Protein AF-A0A940PYN7-F1 (afdb_monomer_lite)

Sequence (150 aa):
MDKKNNWQEFKAVLDEHRITNLYHFTDRDNLESIIKNGGLYSWMDCDRKGIKINKPGGSTSSRQLDSSRNLVDYVRVSFTTQHPMMYVAMKDGRISNPVILEIDPEVIYWNESLYANLNAARYTIKPNIGPTITDFKQIHFQSVKARTHF

Secondary structure (DSSP, 8-state):
-PBPTTHHHHHHHHHHTT---EEEEEEGGGHHHHHHTTS---HHHHHHTT---SS-SS-HHHHHHHHHTT-TT----BS-SS-HHHHHHHHTTS-SSEEEEEE-GGGGGBTT--EESS-TT-SSSPPPEESSHHHHTTS-HHHHT-SS--

pLDDT: mean 92.33, std 9.36, range [51.09, 98.5]

Foldseek 3Di:
DDFDPVLVLVVVVCVVLVQFWKKDKDAPVCVVLQVVVPHDWFPVVCVVVVNDRQQDLDDPLLCVLCVVVVNRGDDDIASDPQAQSNVVSCVVVSHPHMDMDIDGPCVLRDQPDKAWLDPCSDDPDHTDIDNDSVRNVSNPSVVRPDPDHD

Structure (mmCIF, N/CA/C/O backbone):
data_AF-A0A940PYN7-F1
#
_entry.id   AF-A0A940PYN7-F1
#
loop_
_atom_site.group_PDB
_atom_site.id
_atom_site.type_symbol
_atom_site.label_atom_id
_atom_site.label_alt_id
_atom_site.label_comp_id
_atom_site.label_asym_id
_atom_site.label_entity_id
_atom_site.label_seq_id
_atom_site.pdbx_PDB_ins_code
_atom_site.Cartn_x
_atom_site.Cartn_y
_atom_site.Cartn_z
_atom_site.occupancy
_atom_site.B_iso_or_equiv
_atom_site.auth_seq_id
_atom_site.auth_comp_id
_atom_site.auth_asym_id
_atom_site.auth_atom_id
_atom_site.pdbx_PDB_model_num
ATOM 1 N N . MET A 1 1 ? -6.742 -9.700 12.096 1.00 83.56 1 MET A N 1
ATOM 2 C CA . MET A 1 1 ? -6.330 -8.323 12.423 1.00 83.56 1 MET A CA 1
ATOM 3 C C . MET A 1 1 ? -7.505 -7.662 13.103 1.00 83.56 1 MET A C 1
ATOM 5 O O . MET A 1 1 ? -8.624 -7.823 12.619 1.00 83.56 1 MET A O 1
ATOM 9 N N . ASP A 1 2 ? -7.263 -6.977 14.213 1.00 96.19 2 ASP A N 1
ATOM 10 C CA . ASP A 1 2 ? -8.322 -6.273 14.929 1.00 96.19 2 ASP A CA 1
ATOM 11 C C . ASP A 1 2 ? -8.630 -4.948 14.233 1.00 96.19 2 ASP A C 1
ATOM 13 O O . ASP A 1 2 ? -7.739 -4.276 13.707 1.00 96.19 2 ASP A O 1
ATOM 17 N N . LYS A 1 3 ? -9.910 -4.573 14.205 1.00 97.56 3 LYS A N 1
ATOM 18 C CA . LYS A 1 3 ? -10.340 -3.295 13.635 1.00 97.56 3 LYS A CA 1
ATOM 19 C C . LYS A 1 3 ? -10.119 -2.164 14.633 1.00 97.56 3 LYS A C 1
ATOM 21 O O . LYS A 1 3 ? -10.265 -2.351 15.838 1.00 97.56 3 LYS A O 1
ATOM 26 N N . LYS A 1 4 ? -9.861 -0.968 14.109 1.00 97.94 4 LYS A N 1
ATOM 27 C CA . LYS A 1 4 ? -9.909 0.289 14.858 1.00 97.94 4 LYS A CA 1
ATOM 28 C C . LYS A 1 4 ? -11.285 0.433 15.503 1.00 97.94 4 LYS A C 1
ATOM 30 O O . LYS A 1 4 ? -12.297 0.177 14.855 1.00 97.94 4 LYS A O 1
ATOM 35 N N . ASN A 1 5 ? -11.342 0.903 16.747 1.00 97.62 5 ASN A N 1
ATOM 36 C CA . ASN A 1 5 ? -12.611 1.082 17.470 1.00 97.62 5 ASN A CA 1
ATOM 37 C C . ASN A 1 5 ? -13.609 1.983 16.724 1.00 97.62 5 ASN A C 1
ATOM 39 O O . ASN A 1 5 ? -14.815 1.814 16.863 1.00 97.62 5 ASN A O 1
ATOM 43 N N . ASN A 1 6 ? -13.104 2.919 15.918 1.00 98.00 6 ASN A N 1
ATOM 44 C CA . ASN A 1 6 ? -13.887 3.832 15.096 1.00 98.00 6 ASN A CA 1
ATOM 45 C C . ASN A 1 6 ? -13.820 3.509 13.592 1.00 98.00 6 ASN A C 1
ATOM 47 O O . ASN A 1 6 ? -13.910 4.404 12.751 1.00 98.00 6 ASN A O 1
ATOM 51 N N . TRP A 1 7 ? -13.644 2.236 13.222 1.00 98.31 7 TRP A N 1
ATOM 52 C CA . TRP A 1 7 ? -13.531 1.810 11.822 1.00 98.31 7 TRP A CA 1
ATOM 53 C C . TRP A 1 7 ? -14.703 2.268 10.934 1.00 98.31 7 TRP A C 1
ATOM 55 O O . TRP A 1 7 ? -14.514 2.496 9.739 1.00 98.31 7 TRP A O 1
ATOM 65 N N . GLN A 1 8 ? -15.898 2.459 11.504 1.00 98.50 8 GLN A N 1
ATOM 66 C CA . GLN A 1 8 ? -17.070 2.961 10.785 1.00 98.50 8 GLN A CA 1
ATOM 67 C C . GLN A 1 8 ? -16.844 4.365 10.202 1.00 98.50 8 GLN A C 1
ATOM 69 O O . GLN A 1 8 ? -17.376 4.664 9.135 1.00 98.50 8 GLN A O 1
ATOM 74 N N . GLU A 1 9 ? -16.023 5.211 10.837 1.00 98.38 9 GLU A N 1
ATOM 75 C CA . GLU A 1 9 ? -15.662 6.526 10.288 1.00 98.38 9 GLU A CA 1
ATOM 76 C C . GLU A 1 9 ? -14.813 6.398 9.018 1.00 98.38 9 GLU A C 1
ATOM 78 O O . GLU A 1 9 ? -15.013 7.132 8.051 1.00 98.38 9 GLU A O 1
ATOM 83 N N . PHE A 1 10 ? -13.885 5.436 8.991 1.00 98.44 10 PHE A N 1
ATOM 84 C CA . PHE A 1 10 ? -13.081 5.143 7.803 1.00 98.44 10 PHE A CA 1
ATOM 85 C C . PHE A 1 10 ? -13.956 4.583 6.686 1.00 98.44 10 PHE A C 1
ATOM 87 O O . PHE A 1 10 ? -13.812 4.985 5.532 1.00 98.44 10 PHE A O 1
ATOM 94 N N . LYS A 1 11 ? -14.900 3.694 7.025 1.00 98.31 11 LYS A N 1
ATOM 95 C CA . LYS A 1 11 ? -15.877 3.185 6.062 1.00 98.31 11 LYS A CA 1
ATOM 96 C C . LYS A 1 11 ? -16.719 4.311 5.464 1.00 98.31 11 LYS A C 1
ATOM 98 O O . LYS A 1 11 ? -16.870 4.338 4.250 1.00 98.31 11 LYS A O 1
ATOM 103 N N . ALA A 1 12 ? -17.201 5.253 6.272 1.00 98.31 12 ALA A N 1
ATOM 104 C CA . ALA A 1 12 ? -17.985 6.383 5.777 1.00 98.31 12 ALA A CA 1
ATOM 105 C C . ALA A 1 12 ? -17.216 7.213 4.732 1.00 98.31 12 ALA A C 1
ATOM 107 O O . ALA A 1 12 ? -17.781 7.567 3.701 1.00 98.31 12 ALA A O 1
ATOM 108 N N . VAL A 1 13 ? -15.916 7.450 4.945 1.00 97.69 13 VAL A N 1
ATOM 109 C CA . VAL A 1 13 ? -15.051 8.141 3.969 1.00 97.69 13 VAL A CA 1
ATOM 110 C C . VAL A 1 13 ? -14.881 7.320 2.682 1.00 97.69 13 VAL A C 1
ATOM 112 O O . VAL A 1 13 ? -14.920 7.870 1.581 1.00 97.69 13 VAL A O 1
ATOM 115 N N . LEU A 1 14 ? -14.716 5.996 2.787 1.00 96.88 14 LEU A N 1
ATOM 116 C CA . LEU A 1 14 ? -14.655 5.125 1.608 1.00 96.88 14 LEU A CA 1
ATOM 117 C C . LEU A 1 14 ? -15.970 5.132 0.822 1.00 96.88 14 LEU A C 1
ATOM 119 O O . LEU A 1 14 ? -15.935 5.250 -0.402 1.00 96.88 14 LEU A O 1
ATOM 123 N N . ASP A 1 15 ? -17.109 5.054 1.513 1.00 97.38 15 ASP A N 1
ATOM 124 C CA . ASP A 1 15 ? -18.445 5.085 0.915 1.00 97.38 15 ASP A CA 1
ATOM 125 C C . ASP A 1 15 ? -18.698 6.429 0.206 1.00 97.38 15 ASP A C 1
ATOM 127 O O . ASP A 1 15 ? -19.110 6.447 -0.957 1.00 97.38 15 ASP A O 1
ATOM 131 N N . GLU A 1 16 ? -18.380 7.553 0.863 1.00 96.62 16 GLU A N 1
ATOM 132 C CA . GLU A 1 16 ? -18.465 8.912 0.303 1.00 96.62 16 GLU A CA 1
ATOM 133 C C . GLU A 1 16 ? -17.678 9.018 -1.009 1.00 96.62 16 GLU A C 1
ATOM 135 O O . GLU A 1 16 ? -18.161 9.535 -2.022 1.00 96.62 16 GLU A O 1
ATOM 140 N N . HIS A 1 17 ? -16.469 8.460 -1.020 1.00 94.69 17 HIS A N 1
ATOM 141 C CA . HIS A 1 17 ? -15.614 8.447 -2.194 1.00 94.69 17 HIS A CA 1
ATOM 142 C C . HIS A 1 17 ? -15.841 7.242 -3.110 1.00 94.69 17 HIS A C 1
ATOM 144 O O . HIS A 1 17 ? -15.114 7.118 -4.096 1.00 94.69 17 HIS A O 1
ATOM 150 N N . ARG A 1 18 ? -16.849 6.393 -2.878 1.00 94.94 18 ARG A N 1
ATOM 151 C CA . ARG A 1 18 ? -17.148 5.192 -3.685 1.00 94.94 18 ARG A CA 1
ATOM 152 C C . ARG A 1 18 ? -15.913 4.317 -3.931 1.00 94.94 18 ARG A C 1
ATOM 154 O O . ARG A 1 18 ? -15.646 3.914 -5.063 1.00 94.94 18 ARG A O 1
ATOM 161 N N . ILE A 1 19 ? -15.111 4.107 -2.894 1.00 94.44 19 ILE A N 1
ATOM 162 C CA . ILE A 1 19 ? -13.919 3.263 -2.942 1.00 94.44 19 ILE A CA 1
ATOM 163 C C . ILE A 1 19 ? -14.327 1.860 -2.513 1.00 94.44 19 ILE A C 1
ATOM 165 O O . ILE A 1 19 ? -14.672 1.635 -1.357 1.00 94.44 19 ILE A O 1
ATOM 169 N N . THR A 1 20 ? -14.280 0.925 -3.456 1.00 95.50 20 THR A N 1
ATOM 170 C CA . THR A 1 20 ? -14.680 -0.473 -3.240 1.00 95.50 20 THR A CA 1
ATOM 171 C C . THR A 1 20 ? -13.496 -1.430 -3.177 1.00 95.50 20 THR A C 1
ATOM 173 O O . THR A 1 20 ? -13.645 -2.540 -2.686 1.00 95.50 20 THR A O 1
ATOM 176 N N . ASN A 1 21 ? -12.327 -1.014 -3.669 1.00 96.50 21 ASN A N 1
ATOM 177 C CA . ASN A 1 21 ? -11.137 -1.848 -3.782 1.00 96.50 21 ASN A CA 1
ATOM 178 C C . ASN A 1 21 ? -9.887 -0.998 -3.552 1.00 96.50 21 ASN A C 1
ATOM 180 O O . ASN A 1 21 ? -9.856 0.198 -3.866 1.00 96.50 21 ASN A O 1
ATOM 184 N N . LEU A 1 22 ? -8.842 -1.652 -3.061 1.00 97.25 22 LEU A N 1
ATOM 185 C CA . LEU A 1 22 ? -7.475 -1.154 -3.090 1.00 97.25 22 LEU A CA 1
ATOM 186 C C . LEU A 1 22 ? -6.656 -1.989 -4.066 1.00 97.25 22 LEU A C 1
ATOM 188 O O . LEU A 1 22 ? -7.054 -3.080 -4.466 1.00 97.25 22 LEU A O 1
ATOM 192 N N . TYR A 1 23 ? -5.493 -1.472 -4.440 1.00 97.19 23 TYR A N 1
ATOM 193 C CA . TYR A 1 23 ? -4.676 -2.059 -5.489 1.00 97.19 23 TYR A CA 1
ATOM 194 C C . TYR A 1 23 ? -3.215 -2.148 -5.077 1.00 97.19 23 TYR A C 1
ATOM 196 O O . TYR A 1 23 ? -2.631 -1.179 -4.580 1.00 97.19 23 TYR A O 1
ATOM 204 N N . HIS A 1 24 ? -2.607 -3.296 -5.353 1.00 97.38 24 HIS A N 1
ATOM 205 C CA . HIS A 1 24 ? -1.167 -3.509 -5.280 1.00 97.38 24 HIS A CA 1
ATOM 206 C C . HIS A 1 24 ? -0.660 -3.927 -6.657 1.00 97.38 24 HIS A C 1
ATOM 208 O O . HIS A 1 24 ? -1.077 -4.958 -7.182 1.00 97.38 24 HIS A O 1
ATOM 214 N N . PHE A 1 25 ? 0.241 -3.143 -7.247 1.00 96.56 25 PHE A N 1
ATOM 215 C CA . PHE A 1 25 ? 0.921 -3.576 -8.463 1.00 96.56 25 PHE A CA 1
ATOM 216 C C . PHE A 1 25 ? 2.127 -4.444 -8.102 1.00 96.56 25 PHE A C 1
ATOM 218 O O . PHE A 1 25 ? 2.881 -4.137 -7.179 1.00 96.56 25 PHE A O 1
ATOM 225 N N . THR A 1 26 ? 2.333 -5.507 -8.866 1.00 97.50 26 THR A N 1
ATOM 226 C CA . THR A 1 26 ? 3.516 -6.368 -8.787 1.00 97.50 26 THR A CA 1
ATOM 227 C C . THR A 1 26 ? 3.873 -6.865 -10.184 1.00 97.50 26 THR A C 1
ATOM 229 O O . THR A 1 26 ? 3.161 -6.583 -11.144 1.00 97.50 26 THR A O 1
ATOM 232 N N . ASP A 1 27 ? 4.978 -7.585 -10.322 1.00 97.81 27 ASP A N 1
ATOM 233 C CA . ASP A 1 27 ? 5.288 -8.308 -11.552 1.00 97.81 27 ASP A CA 1
ATOM 234 C C . ASP A 1 27 ? 4.671 -9.710 -11.526 1.00 97.81 27 ASP A C 1
ATOM 236 O O . ASP A 1 27 ? 4.623 -10.353 -10.470 1.00 97.81 27 ASP A O 1
ATOM 240 N N . ARG A 1 28 ? 4.239 -10.204 -12.689 1.00 97.69 28 ARG A N 1
ATOM 241 C CA . ARG A 1 28 ? 3.724 -11.567 -12.857 1.00 97.69 28 ARG A CA 1
ATOM 242 C C . ARG A 1 28 ? 4.68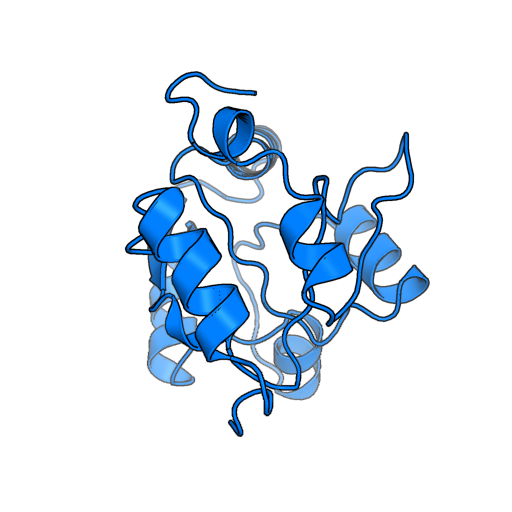0 -12.631 -12.304 1.00 97.69 28 ARG A C 1
ATOM 244 O O . ARG A 1 28 ? 4.203 -13.595 -11.708 1.00 97.69 28 ARG A O 1
ATOM 251 N N . ASP A 1 29 ? 5.991 -12.427 -12.413 1.00 97.31 29 ASP A N 1
ATOM 252 C CA . ASP A 1 29 ? 7.022 -13.355 -11.921 1.00 97.31 29 ASP A CA 1
ATOM 253 C C . ASP A 1 29 ? 7.039 -13.492 -10.386 1.00 97.31 29 ASP A C 1
ATOM 255 O O . ASP A 1 29 ? 7.646 -14.416 -9.842 1.00 97.31 29 ASP A O 1
ATOM 259 N N . ASN A 1 30 ? 6.382 -12.583 -9.657 1.00 97.56 30 ASN A N 1
ATOM 260 C CA . ASN A 1 30 ? 6.244 -12.684 -8.205 1.00 97.56 30 ASN A CA 1
ATOM 261 C C . ASN A 1 30 ? 4.998 -13.481 -7.779 1.00 97.56 30 ASN A C 1
ATOM 263 O O . ASN A 1 30 ? 4.913 -13.861 -6.611 1.00 97.56 30 ASN A O 1
ATOM 267 N N . LEU A 1 31 ? 4.031 -13.731 -8.677 1.00 97.38 31 LEU A N 1
ATOM 268 C CA . LEU A 1 31 ? 2.735 -14.323 -8.310 1.00 97.38 31 LEU A CA 1
ATOM 269 C C . LEU A 1 31 ? 2.870 -15.722 -7.713 1.00 97.38 31 LEU A C 1
ATOM 271 O O . LEU A 1 31 ? 2.227 -16.007 -6.706 1.00 97.38 31 LEU A O 1
ATOM 275 N N . GLU A 1 32 ? 3.721 -16.574 -8.288 1.00 96.81 32 GLU A N 1
ATOM 276 C CA . GLU A 1 32 ? 3.950 -17.924 -7.762 1.00 96.81 32 GLU A CA 1
ATOM 277 C C . GLU A 1 32 ? 4.444 -17.871 -6.311 1.00 96.81 32 GLU A C 1
ATOM 279 O O . GLU A 1 32 ? 3.915 -18.563 -5.443 1.00 96.81 32 GLU A O 1
ATOM 284 N N . SER A 1 33 ? 5.411 -16.991 -6.029 1.00 97.06 33 SER A N 1
ATOM 285 C CA . SER A 1 33 ? 5.946 -16.799 -4.680 1.00 97.06 33 SER A CA 1
ATOM 286 C C . SER A 1 33 ? 4.877 -16.274 -3.718 1.00 97.06 33 SER A C 1
ATOM 288 O O . SER A 1 33 ? 4.743 -16.796 -2.613 1.00 97.06 33 SER A O 1
ATOM 290 N N . ILE A 1 34 ? 4.070 -15.296 -4.140 1.00 97.44 34 ILE A N 1
ATOM 291 C CA . ILE A 1 34 ? 2.975 -14.739 -3.329 1.00 97.44 34 ILE A CA 1
ATOM 292 C C . ILE A 1 34 ? 1.958 -15.831 -2.969 1.00 97.44 34 ILE A C 1
ATOM 294 O O . ILE A 1 34 ? 1.614 -15.989 -1.799 1.00 97.44 34 ILE A O 1
ATOM 298 N N . ILE A 1 35 ? 1.516 -16.623 -3.952 1.00 97.06 35 ILE A N 1
ATOM 299 C CA . ILE A 1 35 ? 0.541 -17.704 -3.750 1.00 97.06 35 ILE A CA 1
ATOM 300 C C . ILE A 1 35 ? 1.122 -18.783 -2.832 1.00 97.06 35 ILE A C 1
ATOM 302 O O . ILE A 1 35 ? 0.487 -19.166 -1.851 1.00 97.06 35 ILE A O 1
ATOM 306 N N . LYS A 1 36 ? 2.349 -19.241 -3.108 1.00 97.31 36 LYS A N 1
ATOM 307 C CA . LYS A 1 36 ? 3.020 -20.293 -2.330 1.00 97.31 36 LYS A CA 1
ATOM 308 C C . LYS A 1 36 ? 3.220 -19.908 -0.864 1.00 97.31 36 LYS A C 1
ATOM 310 O O . LYS A 1 36 ? 3.160 -20.773 0.003 1.00 97.31 36 LYS A O 1
ATOM 315 N N . ASN A 1 37 ? 3.460 -18.627 -0.591 1.00 96.69 37 ASN A N 1
ATOM 316 C CA . ASN A 1 37 ? 3.659 -18.111 0.762 1.00 96.69 37 ASN A CA 1
ATOM 317 C C . ASN A 1 37 ? 2.356 -17.626 1.427 1.00 96.69 37 ASN A C 1
ATOM 319 O O . ASN A 1 37 ? 2.400 -17.122 2.548 1.00 96.69 37 ASN A O 1
ATOM 323 N N . GLY A 1 38 ? 1.203 -17.795 0.769 1.00 95.69 38 GLY A N 1
ATOM 324 C CA . GLY A 1 38 ? -0.114 -17.509 1.339 1.00 95.69 38 GLY A CA 1
ATOM 325 C C . GLY A 1 38 ? -0.506 -16.029 1.373 1.00 95.69 38 GLY A C 1
ATOM 326 O O . GLY A 1 38 ? -1.465 -15.685 2.060 1.00 95.69 38 GLY A O 1
ATOM 327 N N . GLY A 1 39 ? 0.201 -15.148 0.659 1.00 95.62 39 GLY A N 1
ATOM 328 C CA . GLY A 1 39 ? -0.157 -13.733 0.578 1.00 95.62 39 GLY A CA 1
ATOM 329 C C . GLY A 1 39 ? 1.009 -12.781 0.326 1.00 95.62 39 GLY A C 1
ATOM 330 O O . GLY A 1 39 ? 2.146 -13.178 0.066 1.00 95.62 39 GLY A O 1
ATOM 331 N N . LEU A 1 40 ? 0.698 -11.484 0.385 1.00 96.69 40 LEU A N 1
ATOM 332 C CA . LEU A 1 40 ? 1.683 -10.410 0.291 1.00 96.69 40 LEU A CA 1
ATOM 333 C C . LEU A 1 40 ? 2.404 -10.231 1.629 1.00 96.69 40 LEU A C 1
ATOM 335 O O . LEU A 1 40 ? 1.769 -10.105 2.673 1.00 96.69 40 LEU A O 1
ATOM 339 N N . TYR A 1 41 ? 3.727 -10.134 1.565 1.00 96.88 41 TYR A N 1
ATOM 340 C CA . TYR A 1 41 ? 4.581 -9.776 2.691 1.00 96.88 41 TYR A CA 1
ATOM 341 C C . TYR A 1 41 ? 5.285 -8.450 2.430 1.00 96.88 41 TYR A C 1
ATOM 343 O O . TYR A 1 41 ? 5.528 -8.066 1.280 1.00 96.88 41 TYR A O 1
ATOM 351 N N . SER A 1 42 ? 5.618 -7.744 3.511 1.00 96.75 42 SER A N 1
ATOM 352 C CA . SER A 1 42 ? 6.521 -6.602 3.431 1.00 96.75 42 SER A CA 1
ATOM 353 C C . SER A 1 42 ? 7.886 -7.056 2.902 1.00 96.75 42 SER A C 1
ATOM 355 O O . SER A 1 42 ? 8.244 -8.236 2.975 1.00 96.75 42 SER A O 1
ATOM 357 N N . TRP A 1 43 ? 8.681 -6.133 2.357 1.00 95.44 43 TRP A N 1
ATOM 358 C CA . TRP A 1 43 ? 10.000 -6.520 1.851 1.00 95.44 43 TRP A CA 1
ATOM 359 C C . TRP A 1 43 ? 10.913 -7.020 2.975 1.00 95.44 43 TRP A C 1
ATOM 361 O O . TRP A 1 43 ? 11.750 -7.886 2.725 1.00 95.44 43 TRP A O 1
ATOM 371 N N . MET A 1 44 ? 10.733 -6.500 4.192 1.00 97.06 44 MET A N 1
ATOM 372 C CA . MET A 1 44 ? 11.482 -6.925 5.366 1.00 97.06 44 MET A CA 1
ATOM 373 C C . MET A 1 44 ? 11.040 -8.308 5.850 1.00 97.06 44 MET A C 1
ATOM 375 O O . MET A 1 44 ? 11.882 -9.129 6.197 1.00 97.06 44 MET A O 1
ATOM 379 N N . ASP A 1 45 ? 9.745 -8.624 5.812 1.00 97.31 45 ASP A N 1
ATOM 380 C CA . ASP A 1 45 ? 9.278 -9.975 6.143 1.00 97.31 45 ASP A CA 1
ATOM 381 C C . ASP A 1 45 ? 9.733 -11.005 5.115 1.00 97.31 45 ASP A C 1
ATOM 383 O O . ASP A 1 45 ? 10.088 -12.121 5.490 1.00 97.31 45 ASP A O 1
ATOM 387 N N . CYS A 1 46 ? 9.777 -10.638 3.831 1.00 97.06 46 CYS A N 1
ATOM 388 C CA . CYS A 1 46 ? 10.381 -11.484 2.807 1.00 97.06 46 CYS A CA 1
ATOM 389 C C . CYS A 1 46 ? 11.850 -11.788 3.133 1.00 97.06 46 CYS A C 1
ATOM 391 O O . CYS A 1 46 ? 12.244 -12.950 3.088 1.00 97.06 46 CYS A O 1
ATOM 393 N N . ASP A 1 47 ? 12.634 -10.776 3.515 1.00 96.19 47 ASP A N 1
ATOM 394 C CA . ASP A 1 47 ? 14.036 -10.942 3.914 1.00 96.19 47 ASP A CA 1
ATOM 395 C C . ASP A 1 47 ? 14.176 -11.874 5.131 1.00 96.19 47 ASP A C 1
ATOM 397 O O . ASP A 1 47 ? 14.844 -12.906 5.052 1.00 96.19 47 ASP A O 1
ATOM 401 N N . ARG A 1 48 ? 13.431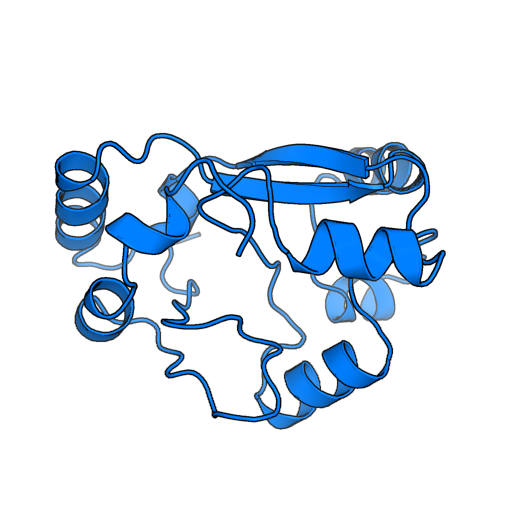 -11.601 6.212 1.00 97.69 48 ARG A N 1
ATOM 402 C CA . ARG A 1 48 ? 13.418 -12.422 7.438 1.00 97.69 48 ARG 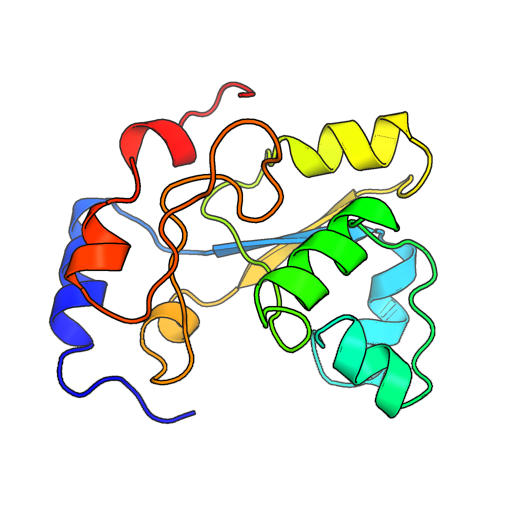A CA 1
ATOM 403 C C . ARG A 1 48 ? 13.003 -13.875 7.191 1.00 97.69 48 ARG A C 1
ATOM 405 O O . ARG A 1 48 ? 13.483 -14.771 7.878 1.00 97.69 48 ARG A O 1
ATOM 412 N N . LYS A 1 49 ? 12.097 -14.115 6.237 1.00 96.75 49 LYS A N 1
ATOM 413 C CA . LYS A 1 49 ? 11.597 -15.453 5.875 1.00 96.75 49 LYS A CA 1
ATOM 414 C C . LYS A 1 49 ? 12.433 -16.148 4.795 1.00 96.75 49 LYS A C 1
ATOM 416 O O . LYS A 1 49 ? 12.107 -17.273 4.423 1.00 96.75 49 LYS A O 1
ATOM 421 N N . GLY A 1 50 ? 13.468 -15.499 4.257 1.00 96.81 50 GLY A N 1
ATOM 422 C CA . GLY A 1 50 ? 14.249 -16.028 3.135 1.00 96.81 50 GLY A CA 1
ATOM 423 C C . GLY A 1 50 ? 13.464 -16.116 1.817 1.00 96.81 50 GLY A C 1
ATOM 424 O O . GLY A 1 50 ? 13.821 -16.889 0.928 1.00 96.81 50 GLY A O 1
ATOM 425 N N . ILE A 1 51 ? 12.385 -15.342 1.671 1.00 96.81 51 ILE A N 1
ATOM 426 C CA . ILE A 1 51 ? 11.578 -15.270 0.451 1.00 96.81 51 ILE A CA 1
ATOM 427 C C . ILE A 1 51 ? 12.238 -14.286 -0.516 1.00 96.81 51 ILE A C 1
ATOM 429 O O . ILE A 1 51 ? 12.268 -13.073 -0.299 1.00 96.81 51 ILE A O 1
ATOM 433 N N . LYS A 1 52 ? 12.730 -14.797 -1.645 1.00 94.75 52 LYS A N 1
ATOM 434 C CA . LYS A 1 52 ? 13.285 -13.957 -2.709 1.00 94.75 52 LYS A CA 1
ATOM 435 C C . LYS A 1 52 ? 12.169 -13.248 -3.486 1.00 94.75 52 LYS A C 1
ATOM 437 O O . LYS A 1 52 ? 11.292 -13.893 -4.057 1.00 94.75 52 LYS A O 1
ATOM 442 N N . ILE A 1 53 ? 12.252 -11.919 -3.574 1.00 94.94 53 ILE A N 1
ATOM 443 C CA . ILE A 1 53 ? 11.415 -11.100 -4.465 1.00 94.94 53 ILE A CA 1
ATOM 444 C C . ILE A 1 53 ? 12.149 -10.956 -5.803 1.00 94.94 53 ILE A C 1
ATOM 446 O O . ILE A 1 53 ? 13.112 -10.195 -5.895 1.00 94.94 53 ILE A O 1
ATOM 450 N N . ASN A 1 54 ? 11.715 -11.686 -6.833 1.00 93.12 54 ASN A N 1
ATOM 451 C CA . ASN A 1 54 ? 12.397 -11.720 -8.132 1.00 93.12 54 ASN A CA 1
ATOM 452 C C . ASN A 1 54 ? 12.367 -10.364 -8.852 1.00 93.12 54 ASN A C 1
ATOM 454 O O . ASN A 1 54 ? 13.369 -9.957 -9.440 1.00 93.12 54 ASN A O 1
ATOM 458 N N . LYS A 1 55 ? 11.228 -9.666 -8.792 1.00 96.12 55 LYS A N 1
ATOM 459 C CA . LYS A 1 55 ? 10.976 -8.417 -9.527 1.00 96.12 55 LYS A CA 1
ATOM 460 C C . LYS A 1 55 ? 10.374 -7.353 -8.598 1.00 96.12 55 LYS A C 1
ATOM 462 O O . LYS A 1 55 ? 9.153 -7.194 -8.547 1.00 96.12 55 LYS A O 1
ATOM 467 N N . PRO A 1 56 ? 11.179 -6.663 -7.773 1.00 94.31 56 PRO A N 1
ATOM 468 C CA . PRO A 1 56 ? 10.651 -5.752 -6.762 1.00 94.31 56 PRO A CA 1
ATOM 469 C C . PRO A 1 56 ? 10.097 -4.452 -7.368 1.00 94.31 56 PRO A C 1
ATOM 471 O O . PRO A 1 56 ? 10.782 -3.734 -8.096 1.00 94.31 56 PRO A O 1
ATOM 474 N N . GLY A 1 57 ? 8.879 -4.074 -6.967 1.00 90.94 57 GLY A N 1
ATOM 475 C CA . GLY A 1 57 ? 8.267 -2.794 -7.350 1.00 90.94 57 GLY A CA 1
ATOM 476 C C . GLY A 1 57 ? 8.918 -1.557 -6.710 1.00 90.94 57 GLY A C 1
ATOM 477 O O . GLY A 1 57 ? 8.767 -0.451 -7.228 1.00 90.94 57 GLY A O 1
ATOM 478 N N . GLY A 1 58 ? 9.678 -1.723 -5.619 1.00 90.12 58 GLY A N 1
ATOM 479 C CA . GLY A 1 58 ? 10.469 -0.670 -4.965 1.00 90.12 58 GLY A CA 1
ATOM 480 C C . GLY A 1 58 ? 11.962 -0.755 -5.302 1.00 90.12 58 GLY A C 1
ATOM 481 O O . GLY A 1 58 ? 12.494 -1.844 -5.511 1.00 90.12 58 GLY A O 1
ATOM 482 N N . SER A 1 59 ? 12.646 0.390 -5.346 1.00 90.94 59 SER A N 1
ATOM 483 C CA . SER A 1 59 ? 14.105 0.474 -5.521 1.00 90.94 59 SER A CA 1
ATOM 484 C C . SER A 1 59 ? 14.853 0.376 -4.183 1.00 90.94 59 SER A C 1
ATOM 486 O O . SER A 1 59 ? 14.249 0.477 -3.114 1.00 90.94 59 SER A O 1
ATOM 488 N N . THR A 1 60 ? 16.184 0.248 -4.224 1.00 91.00 60 THR A N 1
ATOM 489 C CA . THR A 1 60 ? 17.043 0.323 -3.026 1.00 91.00 60 THR A CA 1
ATOM 490 C C . THR A 1 60 ? 16.800 1.606 -2.237 1.00 91.00 60 THR A C 1
ATOM 492 O O . THR A 1 60 ? 16.611 1.566 -1.023 1.00 91.00 60 THR A O 1
ATOM 495 N N . SER A 1 61 ? 16.715 2.742 -2.929 1.00 89.69 61 SER A N 1
ATOM 496 C CA . SER A 1 61 ? 16.444 4.030 -2.298 1.00 89.69 61 SER A CA 1
ATOM 497 C C . SER A 1 61 ? 15.060 4.054 -1.633 1.00 89.69 61 SER A C 1
ATOM 499 O O . SER A 1 61 ? 14.909 4.657 -0.570 1.00 89.69 61 SER A O 1
ATOM 501 N N . SER A 1 62 ? 14.050 3.390 -2.213 1.00 88.81 62 SER A N 1
ATOM 502 C CA . SER A 1 62 ? 12.725 3.260 -1.585 1.00 88.81 62 SER A CA 1
ATOM 503 C C . SER A 1 62 ? 12.802 2.466 -0.281 1.00 88.81 62 SER A C 1
ATOM 505 O O . SER A 1 62 ? 12.177 2.855 0.698 1.00 88.81 62 SER A O 1
ATOM 507 N N . ARG A 1 63 ? 13.595 1.389 -0.239 1.00 92.75 63 ARG A N 1
ATOM 508 C CA . ARG A 1 63 ? 13.790 0.595 0.986 1.00 92.75 63 ARG A CA 1
ATOM 509 C C . ARG A 1 63 ? 14.513 1.393 2.070 1.00 92.75 63 ARG A C 1
ATOM 511 O O . ARG A 1 63 ? 14.121 1.328 3.227 1.00 92.75 63 ARG A O 1
ATOM 518 N N . GLN A 1 64 ? 15.508 2.201 1.698 1.00 92.06 64 GLN A N 1
ATOM 519 C CA . GLN A 1 64 ? 16.189 3.113 2.629 1.00 92.06 64 GLN A CA 1
ATOM 520 C C . GLN A 1 64 ? 15.228 4.152 3.221 1.00 92.06 64 GLN A C 1
ATOM 522 O O . GLN A 1 64 ? 15.285 4.431 4.419 1.00 92.06 64 GLN A O 1
ATOM 527 N N . LEU A 1 65 ? 14.317 4.701 2.405 1.00 88.94 65 LEU A N 1
ATOM 528 C CA . LEU A 1 65 ? 13.259 5.578 2.907 1.00 88.94 65 LEU A CA 1
ATOM 529 C C . LEU A 1 65 ? 12.360 4.852 3.905 1.00 88.94 65 LEU A C 1
ATOM 531 O O . LEU A 1 65 ? 12.085 5.411 4.965 1.00 88.94 65 LEU A O 1
ATOM 535 N N . ASP A 1 66 ? 11.944 3.624 3.598 1.00 91.38 66 ASP A N 1
ATOM 536 C CA . ASP A 1 66 ? 11.133 2.827 4.516 1.00 91.38 66 ASP A CA 1
ATOM 537 C C . ASP A 1 66 ? 11.863 2.606 5.842 1.00 91.38 66 ASP A C 1
ATOM 539 O O . ASP A 1 66 ? 11.268 2.820 6.896 1.00 91.38 66 ASP A O 1
ATOM 543 N N . SER A 1 67 ? 13.158 2.276 5.807 1.00 92.50 67 SER A N 1
ATOM 544 C CA . SER A 1 67 ? 13.993 2.139 7.007 1.00 92.50 67 SER A CA 1
ATOM 545 C C . SER A 1 67 ? 14.035 3.430 7.819 1.00 92.50 67 SER A C 1
ATOM 547 O O . SER A 1 67 ? 13.732 3.411 9.005 1.00 92.50 67 SER A O 1
ATOM 549 N N . SER A 1 68 ? 14.314 4.572 7.184 1.00 91.25 68 SER A N 1
ATOM 550 C CA . SER A 1 68 ? 14.350 5.869 7.879 1.00 91.25 68 SER A CA 1
ATOM 551 C C . SER A 1 68 ? 12.998 6.316 8.455 1.00 91.25 68 SER A C 1
ATOM 553 O O . SER A 1 68 ? 12.955 7.204 9.305 1.00 91.25 68 SER A O 1
ATOM 555 N N . ARG A 1 69 ? 11.890 5.737 7.974 1.00 89.75 69 ARG A N 1
ATOM 556 C CA . ARG A 1 69 ? 10.516 6.084 8.367 1.00 89.75 69 ARG A CA 1
ATOM 557 C C . ARG A 1 69 ? 9.837 4.994 9.204 1.00 89.75 69 ARG A C 1
ATOM 559 O O . ARG A 1 69 ? 8.667 5.161 9.526 1.00 89.75 69 ARG A O 1
ATOM 566 N N . ASN A 1 70 ? 10.540 3.914 9.557 1.00 93.50 70 ASN A N 1
ATOM 567 C CA . ASN A 1 70 ? 9.989 2.737 10.243 1.00 93.50 70 ASN A CA 1
ATOM 568 C C . ASN A 1 70 ? 8.799 2.088 9.503 1.00 93.50 70 ASN A C 1
ATOM 570 O O . ASN A 1 70 ? 7.823 1.667 10.115 1.00 93.50 70 ASN A O 1
ATOM 574 N N . LEU A 1 71 ? 8.872 2.012 8.169 1.00 95.19 71 LEU A N 1
ATOM 575 C CA . LEU A 1 71 ? 7.821 1.456 7.300 1.00 95.19 71 LEU A CA 1
ATOM 576 C C . LEU A 1 71 ? 8.215 0.130 6.637 1.00 95.19 71 LEU A C 1
ATOM 578 O O . LEU A 1 71 ? 7.540 -0.318 5.712 1.00 95.19 71 LEU A O 1
ATOM 582 N N . VAL A 1 72 ? 9.323 -0.474 7.065 1.00 96.19 72 VAL A N 1
ATOM 583 C CA . VAL A 1 72 ? 9.904 -1.667 6.426 1.00 96.19 72 VAL A CA 1
ATOM 584 C C . VAL A 1 72 ? 8.995 -2.893 6.500 1.00 96.19 72 VAL A C 1
ATOM 586 O O . VAL A 1 72 ? 9.043 -3.736 5.608 1.00 96.19 72 VAL A O 1
ATOM 589 N N . ASP A 1 73 ? 8.133 -2.932 7.518 1.00 96.94 73 ASP A N 1
ATOM 590 C CA . ASP A 1 73 ? 7.224 -4.036 7.838 1.00 96.94 73 ASP A CA 1
ATOM 591 C C . ASP A 1 73 ? 5.823 -3.871 7.222 1.00 96.94 73 ASP A C 1
ATOM 593 O O . ASP A 1 73 ? 4.896 -4.606 7.549 1.00 96.94 73 ASP A O 1
ATOM 597 N N . TYR A 1 74 ? 5.647 -2.914 6.305 1.00 96.81 74 TYR A N 1
ATOM 598 C CA . TYR A 1 74 ? 4.350 -2.616 5.698 1.00 96.81 74 TYR A CA 1
ATOM 599 C C . TYR A 1 74 ? 4.273 -3.059 4.238 1.00 96.81 74 TYR A C 1
ATOM 601 O O . TYR A 1 74 ? 5.165 -2.795 3.427 1.00 96.81 74 TYR A O 1
ATOM 609 N N . VAL A 1 75 ? 3.139 -3.656 3.869 1.00 96.06 75 VAL A N 1
ATOM 610 C CA . VAL A 1 75 ? 2.741 -3.836 2.467 1.00 96.06 75 VAL A CA 1
ATOM 611 C C . VAL A 1 75 ? 2.119 -2.535 1.955 1.00 96.06 75 VAL A C 1
ATOM 613 O O . VAL A 1 75 ? 1.307 -1.907 2.632 1.00 96.06 75 VAL A O 1
ATOM 616 N N . ARG A 1 76 ? 2.494 -2.109 0.743 1.00 94.12 76 ARG A N 1
ATOM 617 C CA . ARG A 1 76 ? 1.965 -0.888 0.117 1.00 94.12 76 ARG A CA 1
ATOM 618 C C . ARG A 1 76 ? 0.778 -1.209 -0.777 1.00 94.12 76 ARG A C 1
ATOM 620 O O . ARG A 1 76 ? 0.919 -1.979 -1.721 1.00 94.12 76 ARG A O 1
ATOM 627 N N . VAL A 1 77 ? -0.350 -0.559 -0.524 1.00 95.62 77 VAL A N 1
ATOM 628 C CA . VAL A 1 77 ? -1.543 -0.589 -1.379 1.00 95.62 77 VAL A CA 1
ATOM 629 C C . VAL A 1 77 ? -1.930 0.834 -1.773 1.00 95.62 77 VAL A C 1
ATOM 631 O O . VAL A 1 77 ? -1.434 1.805 -1.200 1.00 95.62 77 VAL A O 1
ATOM 634 N N . SER A 1 78 ? -2.776 0.971 -2.786 1.00 94.19 78 SER A N 1
ATOM 635 C CA . SER A 1 78 ? -3.141 2.262 -3.368 1.00 94.19 78 SER A CA 1
ATOM 636 C C . SER A 1 78 ? -4.599 2.307 -3.818 1.00 94.19 78 SER A C 1
ATOM 638 O O . SER A 1 78 ? -5.250 1.276 -3.945 1.00 94.19 78 SER A O 1
ATOM 640 N N . PHE A 1 79 ? -5.103 3.510 -4.090 1.00 93.75 79 PHE A N 1
ATOM 641 C CA . PHE A 1 79 ? -6.473 3.740 -4.569 1.00 93.75 79 PHE A CA 1
ATOM 642 C C . PHE A 1 79 ? -6.600 3.734 -6.102 1.00 93.75 79 PHE A C 1
ATOM 644 O O . PHE A 1 79 ? -7.679 4.002 -6.624 1.00 93.75 79 PHE A O 1
ATOM 651 N N . THR A 1 80 ? -5.513 3.451 -6.831 1.00 91.50 80 THR A N 1
ATOM 652 C CA . THR A 1 80 ? -5.481 3.488 -8.300 1.00 91.50 80 THR A CA 1
ATOM 653 C C . THR A 1 80 ? -4.787 2.271 -8.890 1.00 91.50 80 THR A C 1
ATOM 655 O O . THR A 1 80 ? -3.779 1.793 -8.375 1.00 91.50 80 THR A O 1
ATOM 658 N N . THR A 1 81 ? -5.297 1.812 -10.028 1.00 91.38 81 THR A N 1
ATOM 659 C CA . THR A 1 81 ? -4.673 0.772 -10.851 1.00 91.38 81 THR A CA 1
ATOM 660 C C . THR A 1 81 ? -3.512 1.313 -11.693 1.00 91.38 81 THR A C 1
ATOM 662 O O . THR A 1 81 ? -2.653 0.549 -12.120 1.00 91.38 81 THR A O 1
ATOM 665 N N . GLN A 1 82 ? -3.443 2.632 -11.909 1.00 88.06 82 GLN A N 1
ATOM 666 C CA . GLN A 1 82 ? -2.416 3.296 -12.719 1.00 88.06 82 GLN A CA 1
ATOM 667 C C . GLN A 1 82 ? -1.422 4.049 -11.835 1.00 88.06 82 GLN A C 1
ATOM 669 O O . GLN A 1 82 ? -1.254 5.266 -11.923 1.00 88.06 82 GLN A O 1
ATOM 674 N N . HIS A 1 83 ? -0.776 3.321 -10.927 1.00 88.69 83 HIS A N 1
ATOM 675 C CA . HIS A 1 83 ? 0.119 3.932 -9.955 1.00 88.69 83 HIS A CA 1
ATOM 676 C C . HIS A 1 83 ? 1.408 4.461 -10.628 1.00 88.69 83 HIS A C 1
ATOM 678 O O . HIS A 1 83 ? 2.104 3.679 -11.274 1.00 88.69 83 HIS A O 1
ATOM 684 N N . PRO A 1 84 ? 1.826 5.728 -10.423 1.00 88.44 84 PRO A N 1
ATOM 685 C CA . PRO A 1 84 ? 3.025 6.310 -11.055 1.00 88.44 84 PRO A CA 1
ATOM 686 C C . PRO A 1 84 ? 4.301 5.489 -10.855 1.00 88.44 84 PRO A C 1
ATOM 688 O O . PRO A 1 84 ? 5.095 5.295 -11.773 1.00 88.44 84 PRO A O 1
ATOM 691 N N . MET A 1 85 ? 4.473 4.932 -9.651 1.00 90.12 85 MET A N 1
ATOM 692 C CA . MET A 1 85 ?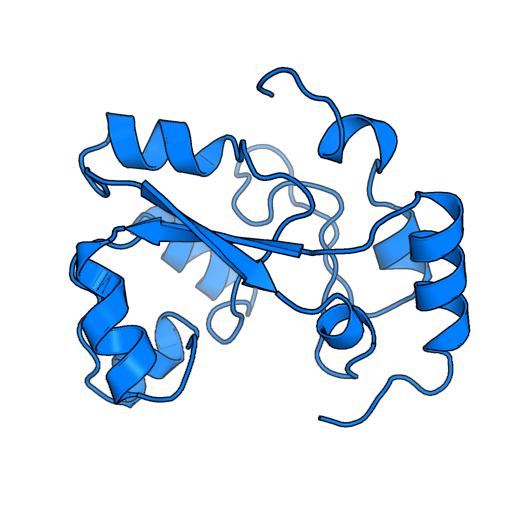 5.627 4.078 -9.342 1.00 90.12 85 MET A CA 1
ATOM 693 C C . MET A 1 85 ? 5.676 2.782 -10.154 1.00 90.12 85 MET A C 1
ATOM 695 O O . MET A 1 85 ? 6.763 2.229 -10.293 1.00 90.12 85 MET A O 1
ATOM 699 N N . MET A 1 86 ? 4.549 2.313 -10.697 1.00 94.00 86 MET A N 1
ATOM 700 C CA . MET A 1 86 ? 4.533 1.178 -11.618 1.00 94.00 86 MET A CA 1
ATOM 701 C C . MET A 1 86 ? 5.270 1.548 -12.908 1.00 94.00 86 MET A C 1
ATOM 703 O O . MET A 1 86 ? 6.194 0.842 -13.298 1.00 94.00 86 MET A O 1
ATOM 707 N N . TYR A 1 87 ? 4.956 2.704 -13.504 1.00 92.00 87 TYR A N 1
ATOM 708 C CA . TYR A 1 87 ? 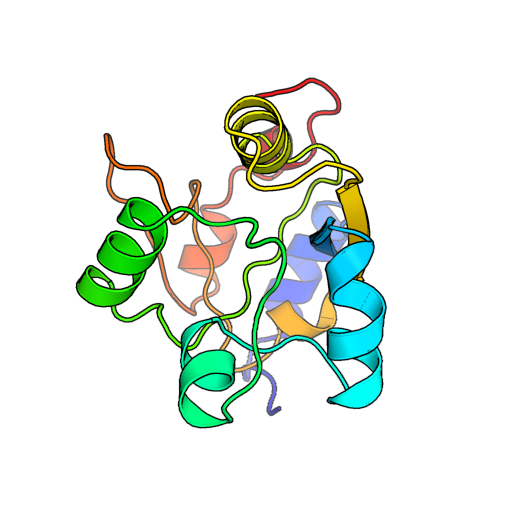5.638 3.202 -14.706 1.00 92.00 87 TYR A CA 1
ATOM 709 C C . TYR A 1 87 ? 7.129 3.444 -14.465 1.00 92.00 87 TYR A C 1
ATOM 711 O O . TYR A 1 87 ? 7.957 3.065 -15.292 1.00 92.00 87 TYR A O 1
ATOM 719 N N . VAL A 1 88 ? 7.489 4.019 -13.312 1.00 92.44 88 VAL A N 1
ATOM 720 C CA . VAL A 1 88 ? 8.897 4.198 -12.921 1.00 92.44 88 VAL A CA 1
ATOM 721 C C . VAL A 1 88 ? 9.599 2.842 -12.795 1.00 92.44 88 VAL A C 1
ATOM 723 O O . VAL A 1 88 ? 10.680 2.661 -13.341 1.00 92.44 88 VAL A O 1
ATOM 726 N N . ALA A 1 89 ? 8.980 1.856 -12.138 1.00 94.75 89 ALA A N 1
ATOM 727 C CA . ALA A 1 89 ? 9.557 0.519 -11.992 1.00 94.75 89 ALA A CA 1
ATOM 728 C C . ALA A 1 89 ? 9.727 -0.222 -13.324 1.00 94.75 89 ALA A C 1
ATOM 730 O O . ALA A 1 89 ? 10.716 -0.937 -13.486 1.00 94.75 89 ALA A O 1
ATOM 731 N N . MET A 1 90 ? 8.805 -0.029 -14.270 1.00 95.88 90 MET A N 1
ATOM 732 C CA . MET A 1 90 ? 8.932 -0.560 -15.628 1.00 95.88 90 MET A CA 1
ATOM 733 C C . MET A 1 90 ? 10.081 0.105 -16.384 1.00 95.88 90 MET A C 1
ATOM 735 O O . MET A 1 90 ? 10.909 -0.582 -16.975 1.00 95.88 90 MET A O 1
ATOM 739 N N . LYS A 1 91 ? 10.165 1.441 -16.331 1.00 94.94 91 LYS A N 1
ATOM 740 C CA . LYS A 1 91 ? 11.229 2.208 -16.992 1.00 94.94 91 LYS A CA 1
ATOM 741 C C . LYS A 1 91 ? 12.616 1.850 -16.454 1.00 94.94 91 LYS A C 1
ATOM 743 O O . LYS A 1 91 ? 13.561 1.762 -17.229 1.00 94.94 91 LYS A O 1
ATOM 748 N N . ASP A 1 92 ? 12.720 1.603 -15.151 1.00 94.75 92 ASP A N 1
ATOM 749 C CA . ASP A 1 92 ? 13.955 1.162 -14.495 1.00 94.75 92 ASP A CA 1
ATOM 750 C C . ASP A 1 92 ? 14.296 -0.320 -14.775 1.00 94.75 92 ASP A C 1
ATOM 752 O O . ASP A 1 92 ? 15.308 -0.817 -14.284 1.00 94.75 92 ASP A O 1
ATOM 756 N N . GLY A 1 93 ? 13.437 -1.067 -15.482 1.00 95.81 93 GLY A N 1
ATOM 757 C CA . GLY A 1 93 ? 13.610 -2.503 -15.740 1.00 95.81 93 GLY A CA 1
ATOM 758 C C . GLY A 1 93 ? 13.428 -3.404 -14.510 1.00 95.81 93 GLY A C 1
ATOM 759 O O . GLY A 1 93 ? 13.747 -4.593 -14.562 1.00 95.81 93 GLY A O 1
ATOM 760 N N . ARG A 1 94 ? 12.916 -2.865 -13.393 1.00 95.88 94 ARG A N 1
ATOM 761 C CA . ARG A 1 94 ? 12.698 -3.607 -12.136 1.00 95.88 94 ARG A CA 1
ATOM 762 C C . ARG A 1 94 ? 11.516 -4.568 -12.230 1.00 95.88 94 ARG A C 1
ATOM 764 O O . ARG A 1 94 ? 11.544 -5.638 -11.624 1.00 95.88 94 ARG A O 1
ATOM 771 N N . ILE A 1 95 ? 10.508 -4.185 -13.008 1.00 97.06 95 ILE A N 1
ATOM 772 C CA . ILE A 1 95 ? 9.374 -5.023 -13.402 1.00 97.06 95 ILE A CA 1
ATOM 773 C C . ILE A 1 95 ? 9.216 -4.955 -14.925 1.00 97.06 95 ILE A C 1
ATOM 775 O O . ILE A 1 95 ? 9.575 -3.957 -15.546 1.00 97.06 95 ILE A O 1
ATOM 779 N N . SER A 1 96 ? 8.694 -6.012 -15.529 1.00 97.06 96 SER A N 1
ATOM 780 C CA . SER A 1 96 ? 8.552 -6.183 -16.979 1.00 97.06 96 SER A CA 1
ATOM 781 C C . SER A 1 96 ? 7.139 -6.582 -17.403 1.00 97.06 96 SER A C 1
ATOM 783 O O . SER A 1 96 ? 6.722 -6.243 -18.506 1.00 97.06 96 SER A O 1
ATOM 785 N N . ASN A 1 97 ? 6.387 -7.267 -16.540 1.00 96.94 97 ASN A N 1
ATOM 786 C CA . ASN A 1 97 ? 5.025 -7.719 -16.812 1.00 96.94 97 ASN A CA 1
ATOM 787 C C . ASN A 1 97 ? 4.122 -7.368 -15.619 1.00 96.94 97 ASN A C 1
ATOM 789 O O . ASN A 1 97 ? 3.844 -8.233 -14.781 1.00 96.94 97 ASN A O 1
ATOM 793 N N . PRO A 1 98 ? 3.729 -6.087 -15.479 1.00 96.38 98 PRO A N 1
ATOM 794 C CA . PRO A 1 98 ? 2.961 -5.640 -14.331 1.00 96.38 98 PRO A CA 1
ATOM 795 C C . PRO A 1 98 ? 1.570 -6.280 -14.310 1.00 96.38 98 PRO A C 1
ATOM 797 O O . PRO A 1 98 ? 0.876 -6.363 -15.322 1.00 96.38 98 PRO A O 1
ATOM 800 N N . VAL A 1 99 ? 1.141 -6.677 -13.120 1.00 97.06 99 VAL A N 1
ATOM 801 C CA . VAL A 1 99 ? -0.214 -7.132 -12.811 1.00 97.06 99 VAL A CA 1
ATOM 802 C C . VAL A 1 99 ? -0.721 -6.379 -11.587 1.00 97.06 99 VAL A C 1
ATOM 804 O O . VAL A 1 99 ? 0.064 -5.970 -10.728 1.00 97.06 99 VAL A O 1
ATOM 807 N N . ILE A 1 100 ? -2.036 -6.190 -11.507 1.00 97.44 100 ILE A N 1
ATOM 808 C CA . ILE A 1 100 ? -2.687 -5.526 -10.379 1.00 97.44 100 ILE A CA 1
ATOM 809 C C . ILE A 1 100 ? -3.419 -6.572 -9.549 1.00 97.44 100 ILE A C 1
ATOM 811 O O . ILE A 1 100 ? -4.230 -7.329 -10.075 1.00 97.44 100 ILE A O 1
ATOM 815 N N . LEU A 1 101 ? -3.128 -6.595 -8.253 1.00 97.69 101 LEU A N 1
ATOM 816 C CA . LEU A 1 101 ? -3.880 -7.350 -7.265 1.00 97.69 101 LEU A CA 1
ATOM 817 C C . LEU A 1 101 ? -4.932 -6.432 -6.653 1.00 97.69 101 LEU A C 1
ATOM 819 O O . LEU A 1 101 ? -4.594 -5.341 -6.184 1.00 97.69 101 LEU A O 1
ATOM 823 N N . GLU A 1 102 ? -6.182 -6.878 -6.650 1.00 97.69 102 GLU A N 1
ATOM 824 C CA . GLU A 1 102 ? -7.251 -6.226 -5.903 1.00 97.69 102 GLU A CA 1
ATOM 825 C C . GLU A 1 102 ? -7.209 -6.686 -4.450 1.00 97.69 102 GLU A C 1
ATOM 827 O O . GLU A 1 102 ? -7.105 -7.877 -4.158 1.00 97.69 102 GLU A O 1
ATOM 832 N N . ILE A 1 103 ? -7.264 -5.721 -3.542 1.00 98.06 103 ILE A N 1
ATOM 833 C CA . ILE A 1 103 ? -7.187 -5.925 -2.103 1.00 98.06 103 ILE A CA 1
ATOM 834 C C . ILE A 1 103 ? -8.487 -5.417 -1.490 1.00 98.06 103 ILE A C 1
ATOM 836 O O . ILE A 1 103 ? -8.951 -4.321 -1.826 1.00 98.06 103 ILE A O 1
ATOM 840 N N . ASP A 1 104 ? -9.053 -6.216 -0.589 1.00 97.50 104 ASP A N 1
ATOM 841 C CA . ASP A 1 104 ? -10.263 -5.859 0.145 1.00 97.50 104 ASP A CA 1
ATOM 842 C C . ASP A 1 104 ? -10.039 -4.545 0.922 1.00 97.50 104 ASP A C 1
ATOM 844 O O . ASP A 1 104 ? -9.040 -4.423 1.643 1.00 97.50 104 ASP A O 1
ATOM 848 N N . PRO A 1 105 ? -10.921 -3.536 0.791 1.00 97.31 105 PRO A N 1
ATOM 849 C CA . PRO A 1 105 ? -10.791 -2.278 1.520 1.00 97.31 105 PRO A CA 1
ATOM 850 C C . PRO A 1 105 ? -10.855 -2.445 3.043 1.00 97.31 105 PRO A C 1
ATOM 852 O O . PRO A 1 105 ? -10.442 -1.528 3.752 1.00 97.31 105 PRO A O 1
ATOM 855 N N . GLU A 1 106 ? -11.302 -3.593 3.566 1.00 97.38 106 GLU A N 1
ATOM 856 C CA . GLU A 1 106 ? -11.277 -3.911 4.994 1.00 97.38 106 GLU A CA 1
ATOM 857 C C . GLU A 1 106 ? -9.894 -3.713 5.624 1.00 97.38 106 GLU A C 1
ATOM 859 O O . GLU A 1 106 ? -9.819 -3.343 6.797 1.00 97.38 106 GLU A O 1
ATOM 864 N N . VAL A 1 107 ? -8.802 -3.866 4.860 1.00 97.56 107 VAL A N 1
ATOM 865 C CA . VAL A 1 107 ? -7.444 -3.634 5.378 1.00 97.56 107 VAL A CA 1
ATOM 866 C C . VAL A 1 107 ? -7.256 -2.217 5.922 1.00 97.56 107 VAL A C 1
ATOM 868 O O . VAL A 1 107 ? -6.468 -2.024 6.839 1.00 97.56 107 VAL A O 1
ATOM 871 N N . ILE A 1 108 ? -7.999 -1.217 5.434 1.00 97.94 108 ILE A N 1
ATOM 872 C CA . ILE A 1 108 ? -7.980 0.147 5.992 1.00 97.94 108 ILE A CA 1
ATOM 873 C C . ILE A 1 108 ? -8.436 0.125 7.450 1.00 97.94 108 ILE A C 1
ATOM 875 O O . ILE A 1 108 ? -7.886 0.815 8.293 1.00 97.94 108 ILE A O 1
ATOM 879 N N . TYR A 1 109 ? -9.397 -0.716 7.798 1.00 98.12 109 TYR A N 1
ATOM 880 C CA . TYR A 1 109 ? -9.992 -0.711 9.127 1.00 98.12 109 TYR A CA 1
ATOM 881 C C . TYR A 1 109 ? -9.087 -1.293 10.211 1.00 98.12 109 TYR A C 1
ATOM 883 O O . TYR A 1 109 ? -9.432 -1.162 11.380 1.00 98.12 109 TYR A O 1
ATOM 891 N N . TRP A 1 110 ? -7.971 -1.938 9.870 1.00 98.25 110 TRP A N 1
ATOM 892 C CA . TRP A 1 110 ? -7.103 -2.608 10.841 1.00 98.25 110 TRP A CA 1
ATOM 893 C C . TRP A 1 110 ? -6.344 -1.626 11.739 1.00 98.25 110 TRP A C 1
ATOM 895 O O . TRP A 1 110 ? -5.969 -0.529 11.315 1.00 98.25 110 TRP A O 1
ATOM 905 N N . ASN A 1 111 ? -6.100 -2.010 12.993 1.00 97.56 111 ASN A N 1
ATOM 906 C CA . ASN A 1 111 ? -5.385 -1.187 13.975 1.00 97.56 111 ASN A CA 1
ATOM 907 C C . ASN A 1 111 ? -4.006 -0.750 13.477 1.00 97.56 111 ASN A C 1
ATOM 909 O O . ASN A 1 111 ? -3.630 0.411 13.636 1.00 97.56 111 ASN A O 1
ATOM 913 N N . GLU A 1 112 ? -3.324 -1.642 12.778 1.00 96.62 112 GLU A N 1
ATOM 914 C CA . GLU A 1 112 ? -1.963 -1.489 12.286 1.00 96.62 112 GLU A CA 1
ATOM 915 C C . GLU A 1 112 ? -1.894 -0.644 11.009 1.00 96.62 112 GLU A C 1
ATOM 917 O O . GLU A 1 112 ? -0.823 -0.181 10.640 1.00 96.62 112 GLU A O 1
ATOM 922 N N . SER A 1 113 ? -3.016 -0.396 10.329 1.00 97.75 113 SER A N 1
ATOM 923 C CA . SER A 1 113 ? -3.009 0.341 9.064 1.00 97.75 113 SER A CA 1
ATOM 924 C C . SER A 1 113 ? -2.656 1.815 9.240 1.00 97.75 113 SER A C 1
ATOM 926 O O . SER A 1 113 ? -3.185 2.503 10.122 1.00 97.75 113 SER A O 1
ATOM 928 N N . LEU A 1 114 ? -1.778 2.279 8.344 1.00 97.50 114 LEU A N 1
ATOM 929 C CA . LEU A 1 114 ? -1.289 3.651 8.233 1.00 97.50 114 LEU A CA 1
ATOM 930 C C . LEU A 1 114 ? -1.703 4.269 6.898 1.00 97.50 114 LEU A C 1
ATOM 932 O O . LEU A 1 114 ? -1.770 3.592 5.870 1.00 97.50 114 LEU A O 1
ATOM 936 N N . TYR A 1 115 ? -1.895 5.584 6.902 1.00 96.62 115 TYR A N 1
ATOM 937 C CA . TYR A 1 115 ? -2.358 6.343 5.746 1.00 96.62 115 TYR A CA 1
ATOM 938 C C . TYR A 1 115 ? -1.368 7.429 5.393 1.00 96.62 115 TYR A C 1
ATOM 940 O O . TYR A 1 115 ? -0.954 8.187 6.263 1.00 96.62 115 TYR A O 1
ATOM 948 N N . ALA A 1 116 ? -1.013 7.508 4.113 1.00 93.06 116 ALA A N 1
ATOM 949 C CA . ALA A 1 116 ? -0.104 8.513 3.593 1.00 93.06 116 ALA A CA 1
ATOM 950 C C . ALA A 1 116 ? -0.852 9.473 2.663 1.00 93.06 116 ALA A C 1
ATOM 952 O O . ALA A 1 116 ? -1.451 9.040 1.680 1.00 93.06 116 ALA A O 1
ATOM 953 N N . ASN A 1 117 ? -0.790 10.776 2.943 1.00 88.25 117 ASN A N 1
ATOM 954 C CA . ASN A 1 117 ? -1.445 11.794 2.109 1.00 88.25 117 ASN A CA 1
ATOM 955 C C . ASN A 1 117 ? -0.771 11.988 0.736 1.00 88.25 117 ASN A C 1
ATOM 957 O O . ASN A 1 117 ? -1.382 12.484 -0.209 1.00 88.25 117 ASN A O 1
ATOM 961 N N . LEU A 1 118 ? 0.496 11.590 0.627 1.00 82.00 118 LEU A N 1
ATOM 962 C CA . LEU A 1 118 ? 1.302 11.584 -0.588 1.00 82.00 118 LEU A CA 1
ATOM 963 C C . LEU A 1 118 ? 1.927 10.200 -0.769 1.00 82.00 118 LEU A C 1
ATOM 965 O O . LEU A 1 118 ? 1.901 9.363 0.132 1.00 82.00 118 LEU A O 1
ATOM 969 N N . ASN A 1 119 ? 2.573 9.978 -1.914 1.00 73.81 119 ASN A N 1
ATOM 970 C CA . ASN A 1 119 ? 3.389 8.786 -2.107 1.00 73.81 119 ASN A CA 1
ATOM 971 C C . ASN A 1 119 ? 4.401 8.641 -0.952 1.00 73.81 119 ASN A C 1
ATOM 973 O O . ASN A 1 119 ? 5.265 9.499 -0.746 1.00 73.81 119 ASN A O 1
ATOM 977 N N . ALA A 1 120 ? 4.302 7.529 -0.219 1.00 62.62 120 ALA A N 1
ATOM 978 C CA . ALA A 1 120 ? 5.124 7.247 0.951 1.00 62.62 120 ALA A CA 1
ATOM 979 C C . ALA A 1 120 ? 6.628 7.103 0.636 1.00 62.62 120 ALA A C 1
ATOM 981 O O . ALA A 1 120 ? 7.440 7.142 1.555 1.00 62.62 120 ALA A O 1
ATOM 982 N N . ALA A 1 121 ? 7.015 7.001 -0.641 1.00 61.03 121 ALA A N 1
ATOM 983 C CA . ALA A 1 121 ? 8.400 7.019 -1.119 1.00 61.03 121 ALA A CA 1
ATOM 984 C C . ALA A 1 121 ? 8.823 8.369 -1.748 1.00 61.03 121 ALA A C 1
ATOM 986 O O . ALA A 1 121 ? 9.847 8.450 -2.423 1.00 61.03 121 ALA A O 1
ATOM 987 N N . ARG A 1 122 ? 8.054 9.454 -1.560 1.00 73.06 122 ARG A N 1
ATOM 988 C CA . ARG A 1 122 ? 8.429 10.783 -2.072 1.00 73.06 122 ARG A CA 1
ATOM 989 C C . ARG A 1 122 ? 9.614 11.365 -1.286 1.00 73.06 122 ARG A C 1
ATOM 991 O O . ARG A 1 122 ? 9.583 11.416 -0.051 1.00 73.06 122 ARG A O 1
ATOM 998 N N . TYR A 1 123 ? 10.634 11.815 -2.023 1.00 62.00 123 TYR A N 1
ATOM 999 C CA . TYR A 1 123 ? 11.863 12.417 -1.483 1.00 62.00 123 TYR A CA 1
ATOM 1000 C C . TYR A 1 123 ? 11.747 13.922 -1.235 1.00 62.00 123 TYR A C 1
ATOM 1002 O O . TYR A 1 123 ? 12.281 14.416 -0.251 1.00 62.00 123 TYR A O 1
ATOM 1010 N N . THR A 1 124 ? 11.056 14.653 -2.115 1.00 69.81 124 THR A N 1
ATOM 1011 C CA . THR A 1 124 ? 11.070 16.128 -2.113 1.00 69.81 124 THR A CA 1
ATOM 1012 C C . THR A 1 124 ? 10.237 16.752 -1.000 1.00 69.81 124 THR A C 1
ATOM 1014 O O . THR A 1 124 ? 10.565 17.830 -0.523 1.00 69.81 124 THR A O 1
ATOM 1017 N N . ILE A 1 125 ? 9.161 16.082 -0.580 1.00 75.75 125 ILE A N 1
ATOM 1018 C CA . ILE A 1 125 ? 8.310 16.502 0.537 1.00 75.75 125 ILE A CA 1
ATOM 1019 C C . ILE A 1 125 ? 8.011 15.266 1.374 1.00 75.75 125 ILE A C 1
ATOM 1021 O O . ILE A 1 125 ? 7.592 14.239 0.830 1.00 75.75 125 ILE A O 1
ATOM 1025 N N . LYS A 1 126 ? 8.226 15.369 2.689 1.00 80.75 126 LYS A N 1
ATOM 1026 C CA . LYS A 1 126 ? 7.906 14.295 3.627 1.00 80.75 126 LYS A CA 1
ATOM 1027 C C . LYS A 1 126 ? 6.375 14.118 3.678 1.00 80.75 126 LYS A C 1
ATOM 1029 O O . LYS A 1 126 ? 5.685 15.081 4.005 1.00 80.75 126 LYS A O 1
ATOM 1034 N N . PRO A 1 127 ? 5.841 12.931 3.344 1.00 86.06 127 PRO A N 1
ATOM 1035 C CA . PRO A 1 127 ? 4.417 12.638 3.493 1.00 86.06 127 PRO A CA 1
ATOM 1036 C C . PRO A 1 127 ? 4.023 12.674 4.974 1.00 86.06 127 PRO A C 1
ATOM 1038 O O . PRO A 1 127 ? 4.813 12.263 5.829 1.00 86.06 127 PRO A O 1
ATOM 1041 N N . ASN A 1 128 ? 2.796 13.111 5.265 1.00 91.44 128 ASN A N 1
ATOM 1042 C CA . ASN A 1 128 ? 2.177 12.795 6.546 1.00 91.44 128 ASN A CA 1
ATOM 1043 C C . ASN A 1 128 ? 1.760 11.325 6.516 1.00 91.44 128 ASN A C 1
ATOM 1045 O O . ASN A 1 128 ? 1.122 10.901 5.550 1.00 91.44 128 ASN A O 1
ATOM 1049 N N . ILE A 1 129 ? 2.157 10.564 7.535 1.00 94.44 129 ILE A N 1
ATOM 1050 C CA . ILE A 1 129 ? 1.849 9.141 7.664 1.00 94.44 129 ILE A CA 1
ATOM 1051 C C . ILE A 1 129 ? 1.378 8.886 9.088 1.00 94.44 129 ILE A C 1
ATOM 1053 O O . ILE A 1 129 ? 2.142 9.110 10.026 1.00 94.44 129 ILE A O 1
ATOM 1057 N N . GLY A 1 130 ? 0.158 8.380 9.242 1.00 96.69 130 GLY A N 1
ATOM 1058 C CA . GLY A 1 130 ? -0.375 8.062 10.562 1.00 96.69 130 GLY A CA 1
ATOM 1059 C C . GLY A 1 130 ? -1.599 7.144 10.534 1.00 96.69 130 GLY A C 1
ATOM 1060 O O . GLY A 1 130 ? -2.146 6.879 9.462 1.00 96.69 130 GLY A O 1
ATOM 1061 N N . PRO A 1 131 ? -1.997 6.601 11.698 1.00 97.12 131 PRO A N 1
ATOM 1062 C CA . PRO A 1 131 ? -3.043 5.584 11.813 1.00 97.12 131 PRO A CA 1
ATOM 1063 C C . PRO A 1 131 ? -4.455 6.157 11.997 1.00 97.12 131 PRO A C 1
ATOM 1065 O O . PRO A 1 131 ? -5.414 5.388 12.098 1.00 97.12 131 PRO A O 1
ATOM 1068 N N . THR A 1 132 ? -4.601 7.478 12.137 1.00 98.00 132 THR A N 1
ATOM 1069 C CA . THR A 1 132 ? -5.851 8.089 12.606 1.00 98.00 132 THR A CA 1
ATOM 1070 C C . THR A 1 132 ? -6.800 8.434 11.462 1.00 98.00 132 THR A C 1
ATOM 1072 O O . THR A 1 132 ? -6.409 8.525 10.297 1.00 98.00 132 THR A O 1
ATOM 1075 N N . ILE A 1 133 ? -8.068 8.689 11.798 1.00 97.75 133 ILE A N 1
ATOM 1076 C CA . ILE A 1 133 ? -9.050 9.194 10.830 1.00 97.75 133 ILE A CA 1
ATOM 1077 C C . ILE A 1 133 ? -8.638 10.566 10.272 1.00 97.75 133 ILE A C 1
ATOM 1079 O O . ILE A 1 133 ? -8.887 10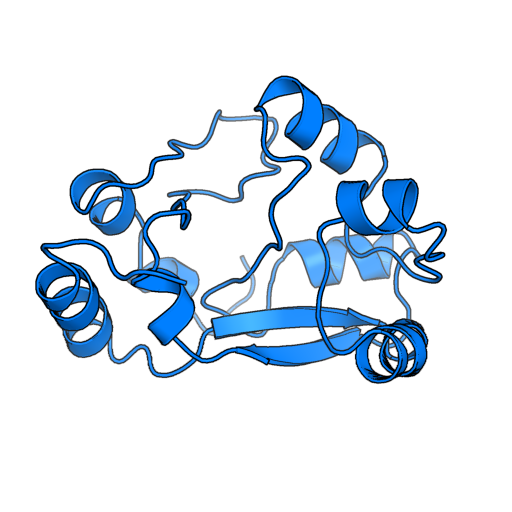.861 9.105 1.00 97.75 133 ILE A O 1
ATOM 1083 N N . THR A 1 134 ? -7.945 11.379 11.073 1.00 97.62 134 THR A N 1
ATOM 1084 C CA . THR A 1 134 ? -7.389 12.670 10.650 1.00 97.62 134 THR A CA 1
ATOM 1085 C C . THR A 1 134 ? -6.291 12.494 9.604 1.00 97.62 134 THR A C 1
ATOM 1087 O O . THR A 1 134 ? -6.235 13.261 8.647 1.00 97.62 134 THR A O 1
ATOM 1090 N N . ASP A 1 135 ? -5.436 11.478 9.738 1.00 97.31 135 ASP A N 1
ATOM 1091 C CA . ASP A 1 135 ? -4.417 11.159 8.728 1.00 97.31 135 ASP A CA 1
ATOM 1092 C C . ASP A 1 135 ? -5.060 10.655 7.436 1.00 97.31 135 ASP A C 1
ATOM 1094 O O . ASP A 1 135 ? -4.685 11.071 6.341 1.00 97.31 135 ASP A O 1
ATOM 1098 N N . PHE A 1 136 ? -6.085 9.810 7.564 1.00 97.12 136 PHE A N 1
ATOM 1099 C CA . PHE A 1 136 ? -6.811 9.264 6.423 1.00 97.12 136 PHE A CA 1
ATOM 1100 C C . PHE A 1 136 ? -7.524 10.344 5.603 1.00 97.12 136 PHE A C 1
ATOM 1102 O O . PHE A 1 136 ? -7.412 10.371 4.378 1.00 97.12 136 PHE A O 1
ATOM 1109 N N . LYS A 1 137 ? -8.194 11.288 6.272 1.00 96.12 137 LYS A N 1
ATOM 1110 C CA . LYS A 1 137 ? -8.900 12.407 5.625 1.00 96.12 137 LYS A CA 1
ATOM 1111 C C . LYS A 1 137 ? -7.972 13.409 4.930 1.00 96.12 137 LYS A C 1
ATOM 1113 O O . LYS A 1 137 ? -8.452 14.224 4.149 1.00 96.12 137 LYS A O 1
ATOM 1118 N N . GLN A 1 138 ? -6.659 13.356 5.168 1.00 95.31 138 GLN A N 1
ATOM 1119 C CA . GLN A 1 138 ? -5.690 14.186 4.440 1.00 95.31 138 GLN A CA 1
ATOM 1120 C C . GLN A 1 138 ? -5.356 13.647 3.043 1.00 95.31 138 GLN A C 1
ATOM 1122 O O . GLN A 1 138 ? -4.684 14.334 2.271 1.00 95.31 138 GLN A O 1
ATOM 1127 N N . ILE A 1 139 ? -5.794 12.435 2.697 1.00 93.88 139 ILE A N 1
ATOM 1128 C CA . ILE A 1 139 ? -5.636 11.909 1.342 1.00 93.88 139 ILE A CA 1
ATOM 1129 C C . ILE A 1 139 ? -6.518 12.718 0.391 1.00 93.88 139 ILE A C 1
ATOM 1131 O O . ILE A 1 139 ? -7.727 12.840 0.573 1.00 93.88 139 ILE A O 1
ATOM 1135 N N . HIS A 1 140 ? -5.920 13.228 -0.685 1.00 91.69 140 HIS A N 1
ATOM 1136 C CA . HIS A 1 140 ? -6.674 13.910 -1.729 1.00 91.69 140 HIS A CA 1
ATOM 1137 C C . HIS A 1 140 ? -7.359 12.885 -2.653 1.00 91.69 140 HIS A C 1
ATOM 1139 O O . HIS A 1 140 ? -6.864 12.562 -3.738 1.00 91.69 140 HIS A O 1
ATOM 1145 N N . PHE A 1 141 ? -8.501 12.347 -2.209 1.00 89.88 141 PHE A N 1
ATOM 1146 C CA . PHE A 1 141 ? -9.226 11.253 -2.875 1.00 89.88 141 PHE A CA 1
ATOM 1147 C C . PHE A 1 141 ? -9.610 11.547 -4.329 1.00 89.88 141 PHE A C 1
ATOM 1149 O O . PHE A 1 141 ? -9.596 10.644 -5.164 1.00 89.88 141 PHE A O 1
ATOM 1156 N N . GLN A 1 142 ? -9.893 12.809 -4.664 1.00 87.06 142 GLN A N 1
ATOM 1157 C CA . GLN A 1 142 ? -10.162 13.215 -6.048 1.00 87.06 142 GLN A CA 1
ATOM 1158 C C . GLN A 1 142 ? -8.957 12.975 -6.957 1.00 87.06 142 GLN A C 1
ATOM 1160 O O . GLN A 1 142 ? -9.111 12.488 -8.074 1.00 87.06 142 GLN A O 1
ATOM 1165 N N . SER A 1 143 ? -7.755 13.270 -6.460 1.00 85.06 143 SER A N 1
ATOM 1166 C CA . SER A 1 143 ? -6.531 13.047 -7.217 1.00 85.06 143 SER A CA 1
ATOM 1167 C C . SER A 1 143 ? -6.246 11.564 -7.359 1.00 85.06 143 SER A C 1
ATOM 1169 O O . SER A 1 143 ? -6.050 11.096 -8.473 1.00 85.06 143 SER A O 1
ATOM 1171 N N . VAL A 1 144 ? -6.234 10.796 -6.263 1.00 83.56 144 VAL A N 1
ATOM 1172 C CA . VAL A 1 144 ? -5.838 9.371 -6.329 1.00 83.56 144 VAL A CA 1
ATOM 1173 C C . VAL A 1 144 ? -6.824 8.508 -7.113 1.00 83.56 144 VAL A C 1
ATOM 1175 O O . VAL A 1 144 ? -6.481 7.396 -7.487 1.00 83.56 144 VAL A O 1
ATOM 1178 N N . LYS A 1 145 ? -8.015 9.031 -7.410 1.00 82.44 145 LYS A N 1
ATOM 1179 C CA . LYS A 1 145 ? -9.001 8.411 -8.298 1.00 82.44 145 LYS A CA 1
ATOM 1180 C C . LYS A 1 145 ? -8.984 8.943 -9.734 1.00 82.44 145 LYS A C 1
ATOM 1182 O O . LYS A 1 145 ? -9.766 8.461 -10.559 1.00 82.44 145 LYS A O 1
ATOM 1187 N N . ALA A 1 146 ? -8.171 9.951 -10.044 1.00 76.50 146 ALA A N 1
ATOM 1188 C CA . ALA A 1 146 ? -8.084 10.485 -11.394 1.00 76.50 146 ALA A CA 1
ATOM 1189 C C . ALA A 1 146 ? -7.627 9.378 -12.359 1.00 76.50 146 ALA A C 1
ATOM 1191 O O . ALA A 1 146 ? -6.708 8.613 -12.072 1.00 76.50 146 ALA A O 1
ATOM 1192 N N . ARG A 1 147 ? -8.305 9.275 -13.508 1.00 62.50 147 ARG A N 1
ATOM 1193 C CA . ARG A 1 147 ? -8.045 8.243 -14.531 1.00 62.50 147 ARG A CA 1
ATOM 1194 C C . ARG A 1 147 ? -6.833 8.549 -15.414 1.00 62.50 147 ARG A C 1
ATOM 1196 O O . ARG A 1 147 ? -6.501 7.750 -16.282 1.00 62.50 147 ARG A O 1
ATOM 1203 N N . THR A 1 148 ? -6.222 9.711 -15.233 1.00 53.66 148 THR A N 1
ATOM 1204 C CA . THR A 1 148 ? -5.047 10.169 -15.971 1.00 53.66 148 THR A CA 1
ATOM 1205 C C . THR A 1 148 ? -3.827 10.064 -15.072 1.00 53.66 148 THR A C 1
ATOM 1207 O O . THR A 1 148 ? -3.911 10.386 -13.888 1.00 53.66 148 THR A O 1
ATOM 1210 N N . HIS A 1 149 ? -2.713 9.602 -15.639 1.00 51.25 149 HIS A N 1
ATOM 1211 C CA . HIS A 1 149 ? -1.439 9.453 -14.941 1.00 51.25 149 HIS A CA 1
ATOM 1212 C C . HIS A 1 149 ? -1.081 10.725 -14.157 1.00 51.25 149 HIS A C 1
ATOM 1214 O O . HIS A 1 149 ? -1.234 11.835 -14.669 1.00 51.25 149 HIS A O 1
ATOM 1220 N N . PHE A 1 150 ? -0.629 10.540 -12.918 1.00 51.09 150 PHE A N 1
ATOM 1221 C CA . PHE A 1 150 ? 0.082 11.571 -12.165 1.00 51.09 150 PHE A CA 1
ATOM 1222 C C . PHE A 1 150 ? 1.538 11.663 -12.610 1.00 51.09 150 PHE A C 1
ATOM 1224 O O . PHE A 1 150 ? 2.117 10.590 -12.906 1.00 51.09 150 PHE A O 1
#

Radius of gyration: 15.21 Å; chains: 1; bounding box: 36×37×34 Å